Protein AF-Q56NJ0-F1 (afdb_monomer_lite)

InterPro domains:
  IPR010255 Haem peroxidase superfamily [SSF48113] (1-66)
  IPR019791 Haem peroxidase, animal-type [PR00457] (4-15)
  IPR019791 Haem peroxidase, animal-type [PR00457] (51-66)
  IPR019791 Haem peroxidase, animal-type [PS50292] (1-66)
  IPR037120 Haem peroxidase domain superfamily, animal type [G3DSA:1.10.640.10] (1-66)
  IPR050783 Oxylipin biosynthesis and metabolism [PTHR11903] (1-66)

Organism: Macaca fascicularis (NCBI:txid9541)

Radius of gyration: 18.0 Å; chains: 1; bounding box: 32×31×40 Å

Sequence (66 aa):
YYTRALPPVPDDCPTPLGVKGKKQLPDSNEIVEKFLLRRKFIPDPQGTNMMFAFFAQHFTHQFFKT

Foldseek 3Di:
DDDDPDDAADPPAQDNVRPDDDNDDPDPVCCCVPPPDDPDDDDDPVRDDPVNVVCCVVVPVVPPDD

Secondary structure (DSSP, 8-state):
----SSPPPPTT-SBTTBSSS-SSPPPHHHHIIIIIS-SS----TT---HHHHHHHHHHHTTT---

pLDDT: mean 97.43, std 1.58, range [88.0, 98.75]

Structure (mmCIF, N/CA/C/O backbone):
data_AF-Q56NJ0-F1
#
_entry.id   AF-Q56NJ0-F1
#
loop_
_atom_site.group_PDB
_atom_site.id
_atom_site.type_symbol
_atom_site.label_atom_id
_atom_site.label_alt_id
_atom_site.label_comp_id
_atom_site.label_asym_id
_atom_site.label_entity_id
_atom_site.label_seq_id
_atom_site.pdbx_PDB_ins_code
_atom_site.Cartn_x
_atom_site.Cartn_y
_atom_site.Cartn_z
_atom_site.occupancy
_atom_site.B_iso_or_equiv
_atom_site.auth_seq_id
_atom_site.auth_comp_id
_atom_site.auth_asym_id
_atom_site.auth_atom_id
_atom_site.pdbx_PDB_model_num
ATOM 1 N N . TYR A 1 1 ? -0.777 10.574 -15.688 1.00 91.25 1 TYR A N 1
ATOM 2 C CA . TYR A 1 1 ? 0.157 9.529 -15.223 1.00 91.25 1 TYR A CA 1
ATOM 3 C C . TYR A 1 1 ? 0.695 9.911 -13.862 1.00 91.25 1 TYR A C 1
ATOM 5 O O . TYR A 1 1 ? 1.025 11.075 -13.668 1.00 91.25 1 TYR A O 1
ATOM 13 N N . TYR A 1 2 ? 0.781 8.961 -12.935 1.00 96.38 2 TYR A N 1
ATOM 14 C CA . TYR A 1 2 ? 1.475 9.189 -11.671 1.00 96.38 2 TYR A CA 1
ATOM 15 C C . TYR A 1 2 ? 2.984 9.258 -11.891 1.00 96.38 2 TYR A C 1
ATOM 17 O O . TYR A 1 2 ? 3.539 8.461 -12.651 1.00 96.38 2 TYR A O 1
ATOM 25 N N . THR A 1 3 ? 3.642 10.202 -11.216 1.00 97.56 3 THR A N 1
ATOM 26 C CA . THR A 1 3 ? 5.105 10.190 -11.116 1.00 97.56 3 THR A CA 1
ATOM 27 C C . THR A 1 3 ? 5.566 9.014 -10.253 1.00 97.56 3 THR A C 1
ATOM 29 O O . THR A 1 3 ? 4.780 8.441 -9.494 1.00 97.56 3 THR A O 1
ATOM 32 N N . ARG A 1 4 ? 6.843 8.646 -10.357 1.00 97.56 4 ARG A N 1
ATOM 33 C CA . ARG A 1 4 ? 7.456 7.585 -9.551 1.00 97.56 4 ARG A CA 1
ATOM 34 C C . ARG A 1 4 ? 8.677 8.138 -8.834 1.00 97.56 4 ARG A C 1
ATOM 36 O O . ARG A 1 4 ? 9.467 8.859 -9.430 1.00 97.56 4 ARG A O 1
ATOM 43 N N . ALA A 1 5 ? 8.841 7.766 -7.567 1.00 98.06 5 ALA A N 1
ATOM 44 C CA . ALA A 1 5 ? 10.027 8.133 -6.794 1.00 98.06 5 ALA A CA 1
ATOM 45 C C . ALA A 1 5 ? 11.289 7.375 -7.253 1.00 98.06 5 ALA A C 1
ATOM 47 O O . ALA A 1 5 ? 12.398 7.861 -7.063 1.00 98.06 5 ALA A O 1
ATOM 48 N N . LEU A 1 6 ? 11.117 6.198 -7.867 1.00 97.75 6 LEU A N 1
ATOM 49 C CA . LEU A 1 6 ? 12.180 5.366 -8.429 1.00 97.75 6 LEU A CA 1
ATOM 50 C C . LEU A 1 6 ? 11.814 4.919 -9.854 1.00 97.75 6 LEU A C 1
ATOM 52 O O . LEU A 1 6 ? 10.621 4.785 -10.160 1.00 97.75 6 LEU A O 1
ATOM 56 N N . PRO A 1 7 ? 12.808 4.668 -10.726 1.00 97.94 7 PRO A N 1
ATOM 57 C CA . PRO A 1 7 ? 12.558 4.107 -12.049 1.00 97.94 7 PRO A CA 1
ATOM 58 C C . PRO A 1 7 ? 11.966 2.688 -11.954 1.00 97.94 7 PRO A C 1
ATOM 60 O O . PRO A 1 7 ? 12.146 2.008 -10.939 1.00 97.94 7 PRO A O 1
ATOM 63 N N . PRO A 1 8 ? 11.246 2.220 -12.991 1.00 97.75 8 PRO A N 1
ATOM 64 C CA . PRO A 1 8 ? 10.819 0.826 -13.068 1.00 97.75 8 PRO A 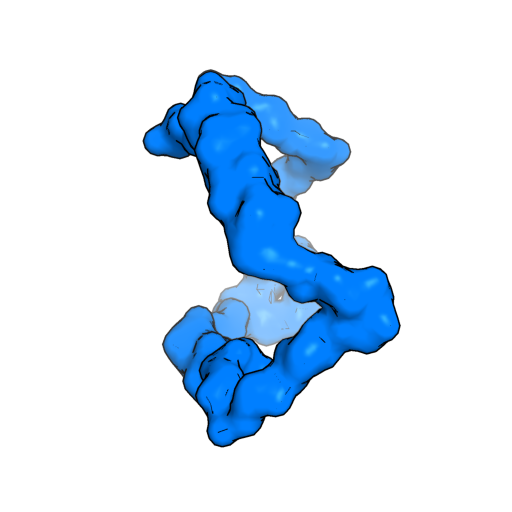CA 1
ATOM 65 C C . PRO A 1 8 ? 12.024 -0.121 -13.139 1.00 97.75 8 PRO A C 1
ATOM 67 O O . PRO A 1 8 ? 13.100 0.255 -13.600 1.00 97.75 8 PRO A O 1
ATOM 70 N N . VAL A 1 9 ? 11.815 -1.370 -12.718 1.00 97.88 9 VAL A N 1
ATOM 71 C CA . VAL A 1 9 ? 12.750 -2.457 -13.031 1.00 97.88 9 VAL A CA 1
ATOM 72 C C . VAL A 1 9 ? 12.779 -2.633 -14.558 1.00 97.88 9 VAL A C 1
ATOM 74 O O . VAL A 1 9 ? 11.700 -2.652 -15.151 1.00 97.88 9 VAL A O 1
ATOM 77 N N . PRO A 1 10 ? 13.960 -2.732 -15.196 1.00 97.81 10 PRO A N 1
ATOM 78 C CA . PRO A 1 10 ? 14.060 -2.972 -16.635 1.00 97.81 10 PRO A CA 1
ATOM 79 C C . PRO A 1 10 ? 13.399 -4.286 -17.073 1.00 97.81 10 PRO A C 1
ATOM 81 O O . PRO A 1 10 ? 13.491 -5.294 -16.370 1.00 97.81 10 PRO A O 1
ATOM 84 N N . ASP A 1 11 ? 12.779 -4.286 -18.255 1.00 96.88 11 ASP A N 1
ATOM 85 C CA . ASP A 1 11 ? 12.048 -5.445 -18.792 1.00 96.88 11 ASP A CA 1
ATOM 86 C C . ASP A 1 11 ? 12.968 -6.624 -19.168 1.00 96.88 11 ASP A C 1
ATOM 88 O O . ASP A 1 11 ? 12.522 -7.768 -19.239 1.00 96.88 11 ASP A O 1
ATOM 92 N N . ASP A 1 12 ? 14.259 -6.363 -19.391 1.00 96.69 12 ASP A N 1
ATOM 93 C CA . ASP A 1 12 ? 15.291 -7.346 -19.746 1.00 96.69 12 ASP A CA 1
ATOM 94 C C . ASP A 1 12 ? 15.969 -7.995 -18.524 1.00 96.69 12 ASP A C 1
ATOM 96 O O . ASP A 1 12 ? 16.888 -8.808 -18.661 1.00 96.69 12 ASP A O 1
ATOM 100 N N . CYS A 1 13 ? 15.519 -7.667 -17.311 1.00 96.62 13 CYS A N 1
ATOM 101 C CA . CYS A 1 13 ? 16.073 -8.237 -16.091 1.00 96.62 13 CYS A CA 1
ATOM 102 C C . CYS A 1 13 ? 15.720 -9.729 -15.917 1.00 96.62 13 CYS A C 1
ATOM 104 O O . CYS A 1 13 ? 14.601 -10.158 -16.201 1.00 96.62 13 CYS A O 1
ATOM 106 N N . PRO A 1 14 ? 16.637 -10.548 -15.365 1.00 96.56 14 PRO A N 1
ATOM 107 C CA . PRO A 1 14 ? 16.437 -11.995 -15.241 1.00 96.56 14 PRO A CA 1
ATOM 108 C C . PRO A 1 14 ? 15.412 -12.401 -14.168 1.00 96.56 14 PRO A C 1
ATOM 110 O O . PRO A 1 14 ? 14.955 -13.548 -14.155 1.00 96.56 14 PRO A O 1
ATOM 113 N N . THR A 1 15 ? 15.077 -11.501 -13.238 1.00 97.44 15 THR A N 1
ATOM 114 C CA . THR A 1 15 ? 14.058 -11.710 -12.200 1.00 97.44 15 THR A CA 1
ATOM 115 C C . THR A 1 15 ? 13.149 -10.480 -12.081 1.00 97.44 15 THR A C 1
ATOM 117 O O . THR A 1 15 ? 13.586 -9.375 -12.407 1.00 97.44 15 THR A O 1
ATOM 120 N N . PRO A 1 16 ? 11.928 -10.616 -11.525 1.00 96.94 16 PRO A N 1
ATOM 121 C CA . PRO A 1 16 ? 10.994 -9.494 -11.363 1.00 96.94 16 PRO A CA 1
ATOM 122 C C . PRO A 1 16 ? 11.509 -8.331 -10.495 1.00 96.94 16 PRO A C 1
ATOM 124 O O . PRO A 1 16 ? 10.926 -7.253 -10.500 1.00 96.94 16 PRO A O 1
ATOM 127 N N . LEU A 1 17 ? 12.581 -8.547 -9.724 1.00 97.38 17 LEU A N 1
ATOM 128 C CA . LEU A 1 17 ? 13.205 -7.554 -8.842 1.00 97.38 17 LEU A CA 1
ATOM 129 C C . LEU A 1 17 ? 14.620 -7.166 -9.313 1.00 97.38 17 LEU A C 1
ATOM 131 O O . LEU A 1 17 ? 15.452 -6.736 -8.513 1.00 97.38 17 LEU A O 1
ATOM 135 N N . GLY A 1 18 ? 14.924 -7.356 -10.599 1.00 97.31 18 GLY A N 1
ATOM 136 C CA . GLY A 1 18 ? 16.255 -7.148 -11.163 1.00 97.31 18 GLY A CA 1
ATOM 137 C C . GLY A 1 18 ? 17.015 -8.468 -11.246 1.00 97.31 18 GLY A C 1
ATOM 138 O O . GLY A 1 18 ? 16.683 -9.334 -12.052 1.00 97.31 18 GLY A O 1
ATOM 139 N N . VAL A 1 19 ? 18.022 -8.662 -10.393 1.00 97.38 19 VAL A N 1
ATOM 140 C CA . VAL A 1 19 ? 18.924 -9.834 -10.468 1.00 97.38 19 VAL A CA 1
ATOM 141 C C . VAL A 1 19 ? 18.799 -10.822 -9.306 1.00 97.38 19 VAL A C 1
ATOM 143 O O . VAL A 1 19 ? 19.342 -11.922 -9.379 1.00 97.38 19 VAL A O 1
ATOM 146 N N . LYS A 1 20 ? 18.122 -10.443 -8.217 1.00 97.44 20 LYS A N 1
ATOM 147 C CA . LYS A 1 20 ? 18.009 -11.264 -7.003 1.00 97.44 20 LYS A CA 1
ATOM 148 C C . LYS A 1 20 ? 16.606 -11.842 -6.857 1.00 97.44 20 LYS A C 1
ATOM 150 O O . LYS A 1 20 ? 15.617 -11.164 -7.108 1.00 97.44 20 LYS A O 1
ATOM 155 N N . GLY A 1 21 ? 16.538 -13.057 -6.315 1.00 96.12 21 GLY A N 1
ATOM 156 C CA . GLY A 1 21 ? 15.286 -13.729 -5.974 1.00 96.12 21 GLY A CA 1
ATOM 157 C C . GLY A 1 21 ? 14.933 -14.865 -6.930 1.00 96.12 21 GLY A C 1
ATOM 158 O O . GLY A 1 21 ? 15.743 -15.303 -7.745 1.00 96.12 21 GLY A O 1
ATOM 159 N N . LYS A 1 22 ? 13.712 -15.384 -6.782 1.00 96.31 22 LYS A N 1
ATOM 160 C CA . LYS A 1 22 ? 13.166 -16.419 -7.667 1.00 96.31 22 LYS A CA 1
ATOM 161 C C . LYS A 1 22 ? 12.675 -15.782 -8.973 1.00 96.31 22 LYS A C 1
ATOM 163 O O . LYS A 1 22 ? 12.358 -14.598 -9.014 1.00 96.31 22 LYS A O 1
ATOM 168 N N . LYS A 1 23 ? 12.560 -16.592 -10.031 1.00 95.94 23 LYS A N 1
ATOM 169 C CA . LYS A 1 23 ? 12.050 -16.153 -11.346 1.00 95.94 23 LYS A CA 1
ATOM 170 C C . LYS A 1 23 ? 10.598 -15.666 -11.316 1.00 95.94 23 LYS A C 1
ATOM 172 O O . LYS A 1 23 ? 10.201 -14.897 -12.178 1.00 95.94 23 LYS A O 1
ATOM 177 N N . GLN A 1 24 ? 9.814 -16.126 -10.347 1.00 96.62 24 GLN A N 1
ATOM 178 C CA . GLN A 1 24 ? 8.440 -15.693 -10.126 1.00 96.62 24 GLN A CA 1
ATOM 179 C C . GLN A 1 24 ? 8.303 -15.211 -8.686 1.00 96.62 24 GLN A C 1
ATOM 181 O O . GLN A 1 24 ? 8.912 -15.781 -7.771 1.00 96.62 24 GLN A O 1
ATOM 186 N N . LEU A 1 25 ? 7.521 -14.149 -8.503 1.00 97.56 25 LEU A N 1
ATOM 187 C CA 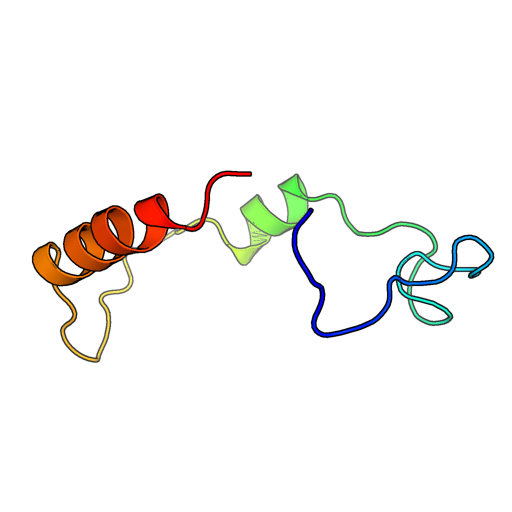. LEU A 1 25 ? 7.113 -13.707 -7.177 1.00 97.56 25 LEU A CA 1
ATOM 188 C C . LEU A 1 25 ? 6.157 -14.742 -6.559 1.00 97.56 25 LEU A C 1
ATOM 190 O O . LEU A 1 25 ? 5.520 -15.496 -7.297 1.00 97.56 25 LEU A O 1
ATOM 194 N N . PRO A 1 26 ? 6.067 -14.805 -5.221 1.00 97.12 26 PRO A N 1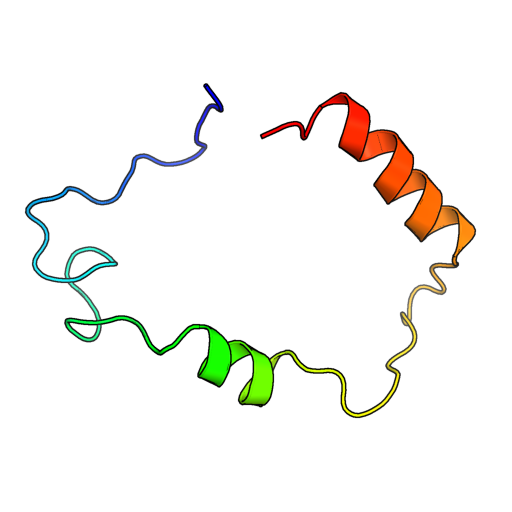
ATOM 195 C CA . PRO A 1 26 ? 5.038 -15.594 -4.555 1.00 97.12 26 PRO A CA 1
ATOM 196 C C . PRO A 1 26 ? 3.637 -15.180 -5.012 1.00 97.12 26 PRO A C 1
ATOM 198 O O . PRO A 1 26 ? 3.424 -14.022 -5.376 1.00 97.12 26 PRO A O 1
ATOM 201 N N . ASP A 1 27 ? 2.686 -16.110 -4.940 1.00 97.56 27 ASP A N 1
ATOM 202 C CA . ASP A 1 27 ? 1.284 -15.798 -5.204 1.00 97.56 27 ASP A CA 1
ATOM 203 C C . ASP A 1 27 ? 0.781 -14.731 -4.218 1.00 97.56 27 ASP A C 1
ATOM 205 O O . ASP A 1 27 ? 0.985 -14.829 -3.002 1.00 97.56 27 ASP A O 1
ATOM 209 N N . SER A 1 28 ? 0.124 -13.694 -4.738 1.00 97.69 28 SER A N 1
ATOM 210 C CA . SER A 1 28 ? -0.354 -12.580 -3.922 1.00 97.69 28 SER A CA 1
ATOM 211 C C . SER A 1 28 ? -1.379 -13.038 -2.886 1.00 97.69 28 SER A C 1
ATOM 213 O O . SER A 1 28 ? -1.368 -12.531 -1.763 1.00 97.69 28 SER A O 1
ATOM 215 N N . ASN A 1 29 ? -2.222 -14.019 -3.225 1.00 97.69 29 ASN A N 1
ATOM 216 C CA . ASN A 1 29 ? -3.231 -14.538 -2.300 1.00 97.69 29 ASN A CA 1
ATOM 217 C C . ASN A 1 29 ? -2.581 -15.300 -1.143 1.00 97.69 29 ASN A C 1
ATOM 219 O O . ASN A 1 29 ? -2.927 -15.065 0.014 1.00 97.69 29 ASN A O 1
ATOM 223 N N . GLU A 1 30 ? -1.570 -16.125 -1.429 1.00 97.81 30 GLU A N 1
ATOM 224 C CA . GLU A 1 30 ? -0.809 -16.837 -0.398 1.00 97.81 30 GLU A CA 1
ATOM 225 C C . GLU A 1 30 ? -0.174 -15.866 0.614 1.00 97.81 30 GLU A C 1
ATOM 227 O O . GLU A 1 30 ? -0.242 -16.095 1.826 1.00 97.81 30 GLU A O 1
ATOM 232 N N . ILE A 1 31 ? 0.403 -14.753 0.143 1.00 98.19 31 ILE A N 1
ATOM 233 C CA . ILE A 1 31 ? 0.987 -13.732 1.026 1.00 98.19 31 ILE A CA 1
ATOM 234 C C . ILE A 1 31 ? -0.085 -13.066 1.896 1.00 98.19 31 ILE A C 1
ATOM 236 O O . ILE A 1 31 ? 0.114 -12.899 3.105 1.00 98.19 31 ILE A O 1
ATOM 240 N N . VAL A 1 32 ? -1.2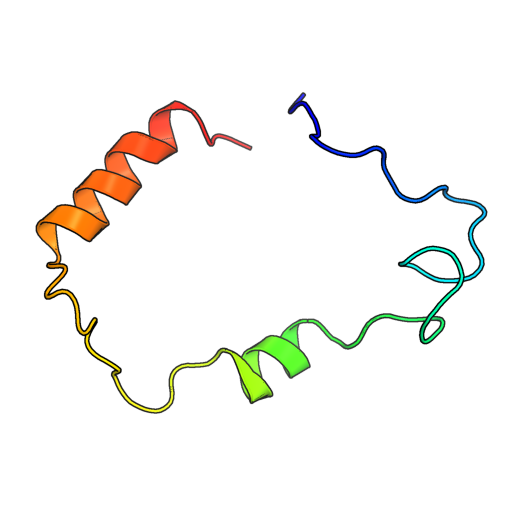28 -12.708 1.306 1.00 98.00 32 VAL A N 1
ATOM 241 C CA . VAL A 1 32 ? -2.339 -12.080 2.031 1.00 98.00 32 VAL A CA 1
ATOM 242 C C . VAL A 1 32 ? -2.873 -13.012 3.117 1.00 98.00 32 VAL A C 1
ATOM 244 O O . VAL A 1 32 ? -2.972 -12.607 4.278 1.00 98.00 32 VAL A O 1
ATOM 247 N N . GLU A 1 33 ? -3.167 -14.264 2.779 1.00 98.00 33 GLU A N 1
ATOM 248 C CA . GLU A 1 33 ? -3.763 -15.228 3.705 1.00 98.00 33 GLU A CA 1
ATOM 249 C C . GLU A 1 33 ? -2.819 -15.626 4.842 1.00 98.00 33 GLU A C 1
ATOM 251 O O . GLU A 1 33 ? -3.254 -15.757 5.997 1.00 98.00 33 GLU A O 1
ATOM 256 N N . LYS A 1 34 ? -1.530 -15.817 4.539 1.00 97.94 34 LYS A N 1
ATOM 257 C CA . LYS A 1 34 ? -0.549 -16.269 5.531 1.00 97.94 34 LYS A CA 1
ATOM 258 C C . LYS A 1 34 ? -0.087 -15.153 6.460 1.00 97.94 34 LYS A C 1
ATOM 260 O O . LYS A 1 34 ? 0.104 -15.423 7.645 1.00 97.94 34 LYS A O 1
ATOM 265 N N . PHE A 1 35 ? 0.086 -13.931 5.953 1.00 97.50 35 PHE A N 1
ATOM 266 C CA . PHE A 1 35 ? 0.794 -12.881 6.696 1.00 97.50 35 PHE A CA 1
ATOM 267 C C . PHE A 1 35 ? -0.034 -11.630 7.002 1.00 97.50 35 PHE A C 1
ATOM 269 O O . PHE A 1 35 ? 0.223 -10.990 8.018 1.00 97.50 35 PHE A O 1
ATOM 276 N N . LEU A 1 36 ? -1.006 -11.261 6.162 1.00 97.94 36 LEU A N 1
ATOM 277 C CA . LEU A 1 36 ? -1.700 -9.967 6.282 1.00 97.94 36 LEU A CA 1
ATOM 278 C C . LEU A 1 36 ? -3.122 -10.087 6.842 1.00 97.94 36 LEU A C 1
ATOM 280 O O . LEU A 1 36 ? -3.635 -9.140 7.442 1.00 97.94 36 LEU A O 1
ATOM 284 N N . LEU A 1 37 ? -3.768 -11.243 6.666 1.00 98.06 37 LEU A N 1
ATOM 285 C CA . LEU A 1 37 ? -5.137 -11.459 7.115 1.00 98.06 37 LEU A CA 1
ATOM 286 C C . LEU A 1 37 ? -5.218 -11.409 8.645 1.00 98.06 37 LEU A C 1
ATOM 288 O O . LEU A 1 37 ? -4.630 -12.218 9.367 1.00 98.06 37 LEU A O 1
ATOM 292 N N . ARG A 1 38 ? -5.998 -10.449 9.147 1.00 97.44 38 ARG A N 1
ATOM 293 C CA . ARG A 1 38 ? -6.190 -10.212 10.579 1.00 97.44 38 ARG A CA 1
ATOM 294 C C . ARG A 1 38 ? -6.835 -11.428 11.253 1.00 97.44 38 ARG A C 1
ATOM 296 O O . ARG A 1 38 ? -7.988 -11.748 10.985 1.00 97.44 38 ARG A O 1
ATOM 303 N N . ARG A 1 39 ? -6.117 -12.060 12.187 1.00 97.69 39 ARG A N 1
ATOM 304 C CA . ARG A 1 39 ? -6.629 -13.182 13.006 1.00 97.69 39 ARG A CA 1
ATOM 305 C C . ARG A 1 39 ? -7.266 -12.728 14.319 1.00 97.69 39 ARG A C 1
ATOM 307 O O . ARG A 1 39 ? -8.236 -13.319 14.777 1.00 97.69 39 ARG A O 1
ATOM 314 N N . LYS A 1 40 ? -6.721 -11.670 14.920 1.00 98.12 40 LYS A N 1
ATOM 315 C CA . LYS A 1 40 ? -7.251 -10.984 16.104 1.00 98.12 40 LYS A CA 1
ATOM 316 C C . LYS A 1 40 ? -7.138 -9.485 15.877 1.00 98.12 40 LYS A C 1
ATOM 318 O O . LYS A 1 40 ? -6.238 -9.036 15.169 1.00 98.12 40 LYS A O 1
ATOM 323 N N . PHE A 1 41 ? -8.057 -8.715 16.445 1.00 98.00 41 PHE A N 1
ATOM 324 C CA . PHE A 1 41 ? -7.961 -7.263 16.388 1.00 98.00 41 PHE A CA 1
ATOM 325 C C . PHE A 1 41 ? -6.759 -6.783 17.207 1.00 98.00 41 PHE A C 1
ATOM 327 O O . PHE A 1 41 ? -6.606 -7.168 18.363 1.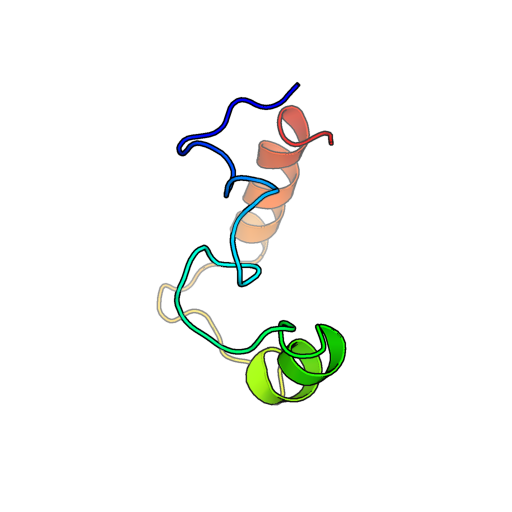00 98.00 41 PHE A O 1
ATOM 334 N N . ILE A 1 42 ? -5.914 -5.962 16.585 1.00 98.12 42 ILE A N 1
ATOM 335 C CA . ILE A 1 42 ? -4.770 -5.313 17.221 1.00 98.12 42 ILE A CA 1
ATOM 336 C C . ILE A 1 42 ? -5.116 -3.820 17.265 1.00 98.12 42 ILE A C 1
ATOM 338 O O . ILE A 1 42 ? -5.127 -3.196 16.200 1.00 98.12 42 ILE A O 1
ATOM 342 N N . PRO A 1 43 ? -5.484 -3.263 18.434 1.00 97.81 43 PRO A N 1
ATOM 343 C CA . PRO A 1 43 ? -5.711 -1.830 18.557 1.00 97.81 43 PRO A CA 1
ATOM 344 C C . PRO A 1 43 ? -4.401 -1.074 18.331 1.00 97.81 43 PRO A C 1
ATOM 346 O O . PRO A 1 43 ? -3.324 -1.568 18.666 1.00 97.81 43 PRO A O 1
ATOM 349 N N . ASP A 1 44 ? -4.499 0.131 17.779 1.00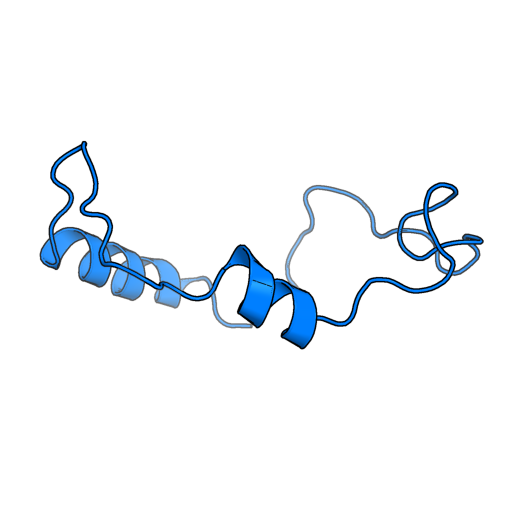 98.12 44 ASP A N 1
ATOM 350 C CA . ASP A 1 44 ? -3.340 1.002 17.630 1.00 98.12 44 ASP A CA 1
ATOM 351 C C . ASP A 1 44 ? -2.844 1.477 19.013 1.00 98.12 44 ASP A C 1
ATOM 353 O O . ASP A 1 44 ? -3.627 2.080 19.756 1.00 98.12 44 ASP A O 1
ATOM 357 N N . PRO A 1 45 ? -1.566 1.248 19.377 1.00 98.19 45 PRO A N 1
ATOM 358 C CA . PRO A 1 45 ? -1.019 1.691 20.658 1.00 98.19 45 PRO A CA 1
ATOM 359 C C . PRO A 1 45 ? -0.984 3.218 20.821 1.00 98.19 45 PRO A C 1
ATOM 361 O O . PRO A 1 45 ? -0.885 3.688 21.953 1.00 98.19 45 PRO A O 1
ATOM 364 N N . GLN A 1 46 ? -1.077 4.000 19.736 1.00 98.44 46 GLN A N 1
ATOM 365 C CA . GLN A 1 46 ? -1.124 5.468 19.802 1.00 98.44 46 GLN A CA 1
ATOM 366 C C . GLN A 1 46 ? -2.539 6.023 20.047 1.00 98.44 46 GLN A C 1
ATOM 368 O O . GLN A 1 46 ? -2.704 7.234 20.195 1.00 98.44 46 GLN A O 1
ATOM 373 N N . GLY A 1 47 ? -3.559 5.160 20.126 1.00 97.81 47 GLY A N 1
ATOM 374 C CA . GLY A 1 47 ? -4.934 5.568 20.417 1.00 97.81 47 GLY A CA 1
ATOM 375 C C . GLY A 1 47 ? -5.672 6.186 19.226 1.00 97.81 47 GLY A C 1
ATOM 376 O O . GLY A 1 47 ? -6.649 6.914 19.422 1.00 97.81 47 GLY A O 1
ATOM 377 N N . THR A 1 48 ? -5.237 5.906 17.995 1.00 98.25 48 THR A N 1
ATOM 378 C CA . THR A 1 48 ? -5.929 6.360 16.784 1.00 98.25 48 THR A CA 1
ATOM 379 C C . THR A 1 48 ? -7.372 5.855 16.761 1.00 98.25 48 THR A C 1
ATOM 381 O O . THR A 1 48 ? -7.646 4.672 16.969 1.00 98.25 48 THR A O 1
ATOM 384 N N . ASN A 1 49 ? -8.313 6.758 16.483 1.00 97.88 49 ASN A N 1
ATOM 385 C CA . ASN A 1 49 ? -9.745 6.468 16.497 1.00 97.88 49 ASN A CA 1
ATOM 386 C C . ASN A 1 49 ? -10.349 6.392 15.080 1.00 97.88 49 ASN A C 1
ATOM 388 O O . ASN A 1 49 ? -9.699 6.671 14.072 1.00 97.88 49 ASN A O 1
ATOM 392 N N . MET A 1 50 ? -11.634 6.037 15.003 1.00 98.25 50 MET A N 1
ATOM 393 C CA . MET A 1 50 ? -12.348 5.924 13.724 1.00 98.25 50 MET A CA 1
ATOM 394 C C . MET A 1 50 ? -12.496 7.260 12.991 1.00 98.25 50 MET A C 1
ATOM 396 O O . MET A 1 50 ? -12.483 7.278 11.763 1.00 98.25 50 MET A O 1
ATOM 400 N N . MET A 1 51 ? -12.598 8.377 13.719 1.00 98.44 51 MET A N 1
ATOM 401 C CA . MET A 1 51 ? -12.677 9.703 13.102 1.00 98.44 51 MET A CA 1
ATOM 402 C C . MET A 1 51 ? -11.403 10.006 12.306 1.00 98.44 51 MET A C 1
ATOM 404 O O . MET A 1 51 ? -11.484 10.485 11.178 1.00 98.44 51 MET A O 1
ATOM 408 N N . PHE A 1 52 ? -10.235 9.651 12.848 1.00 98.62 52 PHE A N 1
ATOM 409 C CA . PHE A 1 52 ? -8.963 9.773 12.139 1.00 98.62 52 PHE A CA 1
ATOM 410 C C . PHE A 1 52 ? -8.917 8.887 10.888 1.00 98.62 52 PHE A C 1
ATOM 412 O O . PHE A 1 52 ? -8.542 9.362 9.816 1.00 98.62 52 PHE A O 1
ATOM 419 N N . ALA A 1 53 ? -9.336 7.621 10.995 1.00 98.62 53 ALA A N 1
ATOM 420 C CA . ALA A 1 53 ? -9.334 6.696 9.860 1.00 98.62 53 ALA A CA 1
ATOM 421 C C . ALA A 1 53 ? -10.225 7.194 8.705 1.00 98.62 53 ALA A C 1
ATOM 423 O O . ALA A 1 53 ? -9.791 7.214 7.551 1.00 98.62 53 ALA A O 1
ATOM 424 N N . PHE A 1 54 ? -11.440 7.663 9.012 1.00 98.69 54 PHE A N 1
ATOM 425 C CA . PHE A 1 54 ? -12.344 8.224 8.005 1.00 98.69 54 PHE A CA 1
ATOM 426 C C . PHE A 1 54 ? -11.852 9.553 7.444 1.00 98.69 54 PHE A C 1
ATOM 428 O O . PHE A 1 54 ? -11.989 9.785 6.244 1.00 98.69 54 PHE A O 1
ATOM 435 N N . PHE A 1 55 ? -11.246 10.408 8.271 1.00 98.75 55 PHE A N 1
ATOM 436 C CA . PHE A 1 55 ? -10.630 11.637 7.786 1.00 98.75 55 PHE A CA 1
ATOM 437 C C . PHE A 1 55 ? -9.520 11.331 6.777 1.00 98.75 55 PHE A C 1
ATOM 439 O O . PHE A 1 55 ? -9.523 11.892 5.684 1.00 98.75 55 PHE A O 1
ATOM 446 N N . ALA A 1 56 ? -8.618 10.397 7.095 1.00 98.56 56 ALA A N 1
ATOM 447 C CA . ALA A 1 56 ? -7.555 9.980 6.187 1.00 98.56 56 ALA A CA 1
ATOM 448 C C . ALA A 1 56 ? -8.120 9.406 4.879 1.00 98.56 56 ALA A C 1
ATOM 450 O O . ALA A 1 56 ? -7.656 9.778 3.799 1.00 98.56 56 ALA A O 1
ATOM 451 N N . GLN A 1 57 ? -9.153 8.560 4.952 1.00 98.56 57 GLN A N 1
ATOM 452 C CA . GLN A 1 57 ? -9.840 8.048 3.766 1.00 98.56 57 GLN A CA 1
ATOM 453 C C . GLN A 1 57 ? -10.424 9.196 2.929 1.00 98.56 57 GLN A C 1
ATOM 455 O O . GLN A 1 57 ? -10.055 9.351 1.769 1.00 98.56 57 GLN A O 1
ATOM 460 N N . HIS A 1 58 ? -11.277 10.039 3.509 1.00 98.44 58 HIS A N 1
ATOM 461 C CA . HIS A 1 58 ? -11.914 11.149 2.801 1.00 98.44 58 HIS A CA 1
ATOM 462 C C . HIS A 1 58 ? -10.890 12.102 2.171 1.00 98.44 58 HIS A C 1
ATOM 464 O O . HIS A 1 58 ? -10.979 12.422 0.986 1.00 98.44 58 HIS A O 1
ATOM 470 N N . PHE A 1 59 ? -9.884 12.508 2.947 1.00 98.56 59 PHE A N 1
ATOM 471 C CA . PHE A 1 59 ? -8.849 13.431 2.507 1.00 98.56 59 PHE A CA 1
ATOM 472 C C . PHE A 1 59 ? -8.031 12.855 1.348 1.00 98.56 59 PHE A C 1
ATOM 474 O O . PHE A 1 59 ? -7.838 13.534 0.345 1.00 98.56 59 PHE A O 1
ATOM 481 N N . THR A 1 60 ? -7.571 11.607 1.443 1.00 98.38 60 THR A N 1
ATOM 482 C CA . THR A 1 60 ? -6.689 11.021 0.418 1.00 98.38 60 THR A CA 1
ATOM 483 C C . THR A 1 60 ? -7.379 10.776 -0.923 1.00 98.38 60 THR A C 1
ATOM 485 O O . THR A 1 60 ? -6.755 10.910 -1.979 1.00 98.38 60 THR A O 1
ATOM 488 N N . HIS A 1 61 ? -8.685 10.503 -0.915 1.00 98.12 61 HIS A N 1
ATOM 489 C CA . HIS A 1 61 ? -9.448 10.213 -2.134 1.00 98.12 61 HIS A CA 1
ATOM 490 C C . HIS A 1 61 ? -9.655 11.437 -3.042 1.00 98.12 61 HIS A C 1
ATOM 492 O O . HIS A 1 61 ? -10.150 11.298 -4.162 1.00 98.12 61 HIS A O 1
ATOM 498 N N . GLN A 1 62 ? -9.254 12.640 -2.617 1.00 97.81 62 GLN A N 1
ATOM 499 C CA . GLN A 1 62 ? -9.254 13.802 -3.507 1.00 97.81 62 GLN A CA 1
ATOM 500 C C . GLN A 1 62 ? -8.102 13.756 -4.535 1.00 97.81 62 GLN A C 1
ATOM 502 O O . GLN A 1 62 ? -8.271 14.295 -5.629 1.00 97.81 62 GLN A O 1
ATOM 507 N N . PHE A 1 63 ? -6.982 13.078 -4.229 1.00 97.62 63 PHE A N 1
ATOM 508 C CA . PHE A 1 63 ? -5.781 13.017 -5.087 1.00 97.62 63 PHE A CA 1
ATOM 509 C C . PHE A 1 63 ? -5.299 11.598 -5.449 1.00 97.62 63 PHE A C 1
ATOM 511 O O . PHE A 1 63 ? -4.586 11.440 -6.443 1.00 97.62 63 PHE A O 1
ATOM 518 N N . PHE A 1 64 ? -5.718 10.552 -4.733 1.00 97.69 64 PHE A N 1
ATOM 519 C CA . PHE A 1 64 ? -5.545 9.164 -5.182 1.00 97.69 64 PHE A CA 1
ATOM 520 C C . PHE A 1 64 ? -6.796 8.692 -5.942 1.00 97.69 64 PHE A C 1
ATOM 522 O O . PHE A 1 64 ? -7.769 8.241 -5.344 1.00 97.69 64 PHE A O 1
ATOM 529 N N . LYS A 1 65 ? -6.763 8.844 -7.273 1.00 95.00 65 LYS A N 1
ATOM 530 C CA . LYS A 1 65 ? -7.817 8.503 -8.244 1.00 95.00 65 LYS A CA 1
ATOM 531 C C . LYS A 1 65 ? -7.186 7.821 -9.465 1.00 95.00 65 LYS A C 1
ATOM 533 O O . LYS A 1 65 ? -6.963 8.474 -10.484 1.00 95.00 65 LYS A O 1
ATOM 538 N N . THR A 1 66 ? -6.813 6.556 -9.282 1.00 88.00 66 THR A N 1
ATOM 539 C CA . THR A 1 66 ? -6.080 5.744 -10.265 1.00 88.00 66 THR A CA 1
ATOM 540 C C . THR A 1 66 ? -6.890 5.430 -11.508 1.00 88.00 66 THR A C 1
ATOM 542 O O . THR A 1 66 ? -8.100 5.156 -11.359 1.00 88.00 66 THR A O 1
#